Protein AF-A0A1A8L4Q4-F1 (afdb_monomer_lite)

pLDDT: mean 77.55, std 20.01, range [37.31, 98.25]

Radius of gyration: 28.7 Å; chains: 1; bounding box: 61×26×80 Å

Organism: NCBI:txid704102

Foldseek 3Di:
DVVVVVVVVVVVVVVVVVVVVVVVVVVVVVVVVVVVVVVVVVVVCVVCVPPDDDPDQDADPPPVVVVPDDDPDPDDGPPSSVVSVVVVCVVCVVVVHDDDDDPDDPDPDD

Structure (mmCIF, N/CA/C/O backbone):
data_AF-A0A1A8L4Q4-F1
#
_entry.id   AF-A0A1A8L4Q4-F1
#
loop_
_atom_site.group_PDB
_atom_site.id
_atom_site.type_symbol
_atom_site.label_atom_id
_atom_site.label_alt_id
_atom_site.label_comp_id
_atom_site.label_asym_id
_atom_site.label_entity_id
_atom_site.label_seq_id
_atom_site.pdbx_PDB_ins_code
_atom_site.Cartn_x
_atom_site.Cartn_y
_atom_site.Cartn_z
_atom_site.occupancy
_atom_site.B_iso_or_equiv
_atom_site.auth_seq_id
_atom_site.auth_comp_id
_atom_site.auth_asym_id
_atom_site.auth_atom_id
_atom_site.pdbx_PDB_model_num
ATOM 1 N N . GLU A 1 1 ? -26.313 2.225 48.747 1.00 64.75 1 GLU A N 1
ATOM 2 C CA . GLU A 1 1 ? -25.744 0.981 48.185 1.00 64.75 1 GLU A CA 1
ATOM 3 C C . GLU A 1 1 ? -26.455 0.497 46.920 1.00 64.75 1 GLU A C 1
ATOM 5 O O . GLU A 1 1 ? -25.887 0.695 45.854 1.00 64.75 1 GLU A O 1
ATOM 10 N N . LEU A 1 2 ? -27.691 -0.030 46.966 1.00 77.94 2 LEU A N 1
ATOM 11 C CA . LEU A 1 2 ? -28.346 -0.617 45.774 1.00 77.94 2 LEU A CA 1
ATOM 12 C C . LEU A 1 2 ? -28.464 0.332 44.561 1.00 77.94 2 LEU A C 1
ATOM 14 O O . LEU A 1 2 ? -28.191 -0.085 43.444 1.00 77.94 2 LEU A O 1
ATOM 18 N N . SER A 1 3 ? -28.810 1.609 44.769 1.00 82.06 3 SER A N 1
ATOM 19 C CA . SER A 1 3 ? -28.970 2.572 43.662 1.00 82.06 3 SER A CA 1
ATOM 20 C C . SER A 1 3 ? -27.656 2.962 42.977 1.00 82.06 3 SER A C 1
ATOM 22 O O . SER A 1 3 ? -27.649 3.316 41.803 1.00 82.06 3 SER A O 1
ATOM 24 N N . LYS A 1 4 ? -26.523 2.902 43.691 1.00 85.75 4 LYS A N 1
ATOM 25 C CA . LYS A 1 4 ? -25.203 3.117 43.081 1.00 85.75 4 LYS A CA 1
ATOM 26 C C . LYS A 1 4 ? -24.808 1.919 42.225 1.00 85.75 4 LYS A C 1
ATOM 28 O O . LYS A 1 4 ? -24.262 2.111 41.144 1.00 85.75 4 LYS A O 1
ATOM 33 N N . LEU A 1 5 ? -25.127 0.711 42.690 1.00 88.06 5 LEU A N 1
ATOM 34 C CA . LEU A 1 5 ? -24.863 -0.522 41.956 1.00 88.06 5 LEU A CA 1
ATOM 35 C C . LEU A 1 5 ? -25.661 -0.581 40.645 1.00 88.06 5 LEU A C 1
ATOM 37 O O . LEU A 1 5 ? -25.097 -0.928 39.614 1.00 88.06 5 LEU A O 1
ATOM 41 N N . THR A 1 6 ? -26.935 -0.172 40.654 1.00 88.94 6 THR A N 1
ATOM 42 C CA . THR A 1 6 ? -27.755 -0.119 39.430 1.00 88.94 6 THR A CA 1
ATOM 43 C C . THR A 1 6 ? -27.217 0.896 38.423 1.00 88.94 6 THR A C 1
ATOM 45 O O . THR A 1 6 ? -27.087 0.574 37.250 1.00 88.94 6 THR A O 1
ATOM 48 N N . VAL A 1 7 ? -26.795 2.083 38.875 1.00 91.81 7 VAL A N 1
ATOM 49 C CA . VAL A 1 7 ? -26.187 3.096 37.990 1.00 91.81 7 VAL A CA 1
ATOM 50 C C . VAL A 1 7 ? -24.885 2.589 37.363 1.00 91.81 7 VAL A C 1
ATOM 52 O O . VAL A 1 7 ? -24.650 2.797 36.175 1.00 91.81 7 VAL A O 1
ATOM 55 N N . GLN A 1 8 ? -24.041 1.900 38.136 1.00 92.69 8 GLN A N 1
ATOM 56 C CA . GLN A 1 8 ? -22.819 1.286 37.607 1.00 92.69 8 GLN A CA 1
ATOM 57 C C . GLN A 1 8 ? -23.126 0.179 36.592 1.00 92.69 8 GLN A C 1
ATOM 59 O O . GLN A 1 8 ? -22.418 0.047 35.595 1.00 92.69 8 GLN A O 1
ATOM 64 N N . GLN A 1 9 ? -24.185 -0.596 36.823 1.00 93.56 9 GLN A N 1
ATOM 65 C CA . GLN A 1 9 ? -24.623 -1.644 35.908 1.00 93.56 9 GLN A CA 1
ATOM 66 C C . GLN A 1 9 ? -25.132 -1.067 34.579 1.00 93.56 9 GLN A C 1
ATOM 68 O O . GLN A 1 9 ? -24.743 -1.559 33.521 1.00 93.56 9 GLN A O 1
ATOM 73 N N . ASP A 1 10 ? -25.909 0.015 34.617 1.00 94.81 10 ASP A N 1
ATOM 74 C CA . ASP A 1 10 ? -26.392 0.702 33.413 1.00 94.81 10 ASP A CA 1
ATOM 75 C C . ASP A 1 10 ? -25.240 1.320 32.607 1.00 94.81 10 ASP A C 1
ATOM 77 O O . ASP A 1 10 ? -25.188 1.207 31.380 1.00 94.81 10 ASP A O 1
ATOM 81 N N . GLN A 1 11 ? -24.264 1.923 33.295 1.00 95.75 11 GLN A N 1
ATOM 82 C CA . GLN A 1 11 ? -23.050 2.447 32.664 1.00 95.75 11 GLN A CA 1
ATOM 83 C C . GLN A 1 11 ? -22.229 1.341 31.997 1.00 95.75 11 GLN A C 1
ATOM 85 O O . GLN A 1 11 ? -21.751 1.524 30.877 1.00 95.75 11 GLN A O 1
ATOM 90 N N . LEU A 1 12 ? -22.090 0.189 32.657 1.00 96.25 12 LEU A N 1
ATOM 91 C CA . LEU A 1 12 ? -21.373 -0.955 32.105 1.00 96.25 12 LEU A CA 1
ATOM 92 C C . LEU A 1 12 ? -22.061 -1.491 30.845 1.00 96.25 12 LEU A C 1
ATOM 94 O O . LEU A 1 12 ? -21.382 -1.768 29.859 1.00 96.25 12 LEU A O 1
ATOM 98 N N . LEU A 1 13 ? -23.392 -1.605 30.855 1.00 96.31 13 LEU A N 1
ATOM 99 C CA . LEU A 1 13 ? -24.167 -2.048 29.692 1.00 96.31 13 LEU A CA 1
ATOM 100 C C . LEU A 1 13 ? -24.025 -1.080 28.514 1.00 96.31 13 LEU A C 1
ATOM 102 O O . LEU A 1 13 ? -23.783 -1.524 27.392 1.00 96.31 13 LEU A O 1
ATOM 106 N N . SER A 1 14 ? -24.100 0.227 28.777 1.00 96.81 14 SER A N 1
ATOM 107 C CA . SER A 1 14 ? -23.895 1.264 27.760 1.00 96.81 14 SER A CA 1
ATOM 108 C C . SER A 1 14 ? -22.502 1.172 27.130 1.00 96.81 14 SER A C 1
ATOM 110 O O . SER A 1 14 ? -22.364 1.097 25.908 1.00 96.81 14 SER A O 1
ATOM 112 N N . LEU A 1 15 ? -21.460 1.071 27.963 1.00 97.00 15 LEU A N 1
ATOM 113 C CA . LEU A 1 15 ? -20.081 0.950 27.490 1.00 97.00 15 LEU A CA 1
ATOM 114 C C . LEU A 1 15 ? -19.869 -0.337 26.681 1.00 97.00 15 LEU A C 1
ATOM 116 O O . LEU A 1 15 ? -19.151 -0.349 25.683 1.00 97.00 15 LEU A O 1
ATOM 120 N N . MET A 1 16 ? -20.507 -1.432 27.089 1.00 97.06 16 MET A N 1
ATOM 121 C CA . MET A 1 16 ? -20.411 -2.714 26.399 1.00 97.06 16 MET A CA 1
ATOM 122 C C . MET A 1 16 ? -21.046 -2.659 25.000 1.00 97.06 16 MET A C 1
ATOM 124 O O . MET A 1 16 ? -20.501 -3.243 24.056 1.00 97.06 16 MET A O 1
ATOM 128 N N . ASP A 1 17 ? -22.143 -1.918 24.842 1.00 97.38 17 ASP A N 1
ATOM 129 C CA . ASP A 1 17 ? -22.798 -1.712 23.548 1.00 97.38 17 ASP A CA 1
ATOM 130 C C . ASP A 1 17 ? -22.001 -0.758 22.638 1.00 97.38 17 ASP A C 1
ATOM 132 O O . ASP A 1 17 ? -21.844 -1.001 21.435 1.00 97.38 17 ASP A O 1
ATOM 136 N N . GLU A 1 18 ? -21.378 0.270 23.220 1.00 97.62 18 GLU A N 1
ATOM 137 C CA . GLU A 1 18 ? -20.447 1.145 22.506 1.00 97.62 18 GLU A CA 1
ATOM 138 C C . GLU A 1 18 ? -19.230 0.363 21.991 1.00 97.62 18 GLU A C 1
ATOM 140 O O . GLU A 1 18 ? -18.896 0.445 20.807 1.00 97.62 18 GLU A O 1
ATOM 145 N N . VAL A 1 19 ? -18.615 -0.480 22.829 1.00 97.81 19 VAL A N 1
ATOM 146 C CA . VAL A 1 19 ? -17.498 -1.351 22.426 1.00 97.81 19 VAL A CA 1
ATOM 147 C C . VAL A 1 19 ? -17.909 -2.284 21.289 1.00 97.81 19 VAL A C 1
ATOM 149 O O . VAL A 1 19 ? -17.145 -2.484 20.342 1.00 97.81 19 VAL A O 1
ATOM 152 N N . LYS A 1 20 ? -19.118 -2.851 21.343 1.00 97.50 20 LYS A N 1
ATOM 153 C CA . LYS A 1 20 ? -19.638 -3.712 20.274 1.00 97.50 20 LYS A CA 1
ATOM 154 C C . LYS A 1 20 ? -19.792 -2.941 18.962 1.00 97.50 20 LYS A C 1
ATOM 156 O O . LYS A 1 20 ? -19.357 -3.417 17.912 1.00 97.50 20 LYS A O 1
ATOM 161 N N . THR A 1 21 ? -20.336 -1.731 19.031 1.00 97.81 21 THR A N 1
ATOM 162 C CA . THR A 1 21 ? -20.494 -0.837 17.878 1.00 97.81 21 THR A CA 1
ATOM 163 C C . THR A 1 21 ? -19.145 -0.419 17.293 1.00 97.81 21 THR A C 1
ATOM 165 O O . THR A 1 21 ? -18.964 -0.417 16.074 1.00 97.81 21 THR A O 1
ATOM 168 N N . LEU A 1 22 ? -18.169 -0.100 18.146 1.00 98.00 22 LEU A N 1
ATOM 169 C CA . LEU A 1 22 ? -16.815 0.257 17.727 1.00 98.00 22 LEU A CA 1
ATOM 170 C C . LEU A 1 22 ? -16.116 -0.909 17.026 1.00 98.00 22 LEU A C 1
ATOM 172 O O . LEU A 1 22 ? -15.520 -0.698 15.973 1.00 98.00 22 LEU A O 1
ATOM 176 N N . LYS A 1 23 ? -16.247 -2.137 17.541 1.00 97.88 23 LYS A N 1
ATOM 177 C CA . LYS A 1 23 ? -15.703 -3.341 16.890 1.00 97.88 23 LYS A CA 1
ATOM 178 C C . LYS A 1 23 ? -16.277 -3.554 15.492 1.00 97.88 23 LYS A C 1
ATOM 180 O O . LYS A 1 23 ? -15.527 -3.864 14.572 1.00 97.88 23 LYS A O 1
ATOM 185 N N . PHE A 1 24 ? -17.582 -3.345 15.315 1.00 97.75 24 PHE A N 1
ATOM 186 C CA . PHE A 1 24 ? -18.210 -3.440 13.996 1.00 97.75 24 PHE A CA 1
ATOM 187 C C . PHE A 1 24 ? -17.659 -2.383 13.028 1.00 97.75 24 PHE A C 1
ATOM 189 O O . PHE A 1 24 ? -17.199 -2.712 11.937 1.00 97.75 24 PHE A O 1
ATOM 196 N N . LYS A 1 25 ? -17.611 -1.117 13.465 1.00 97.75 25 LYS A N 1
ATOM 197 C CA . LYS A 1 25 ? -17.059 -0.010 12.668 1.00 97.75 25 LYS A CA 1
ATOM 198 C C . LYS A 1 25 ? -15.579 -0.193 12.334 1.00 97.75 25 LYS A C 1
ATOM 200 O O . LYS A 1 25 ? -15.135 0.332 11.315 1.00 97.75 25 LYS A O 1
ATOM 205 N N . LEU A 1 26 ? -14.813 -0.849 13.205 1.00 98.06 26 LEU A N 1
ATOM 206 C CA . LEU A 1 26 ? -13.408 -1.169 12.966 1.00 98.06 26 LEU A CA 1
ATOM 207 C C . LEU A 1 26 ? -13.290 -2.192 11.834 1.00 98.06 26 LEU A C 1
ATOM 209 O O . LEU A 1 26 ? -12.642 -1.901 10.838 1.00 98.06 26 LEU A O 1
ATOM 213 N N . ALA A 1 27 ? -14.030 -3.301 11.916 1.00 97.88 27 ALA A N 1
ATOM 214 C CA . ALA A 1 27 ? -14.028 -4.332 10.878 1.00 97.88 27 ALA A CA 1
ATOM 215 C C . ALA A 1 27 ? -14.449 -3.794 9.494 1.00 97.88 27 ALA A C 1
ATOM 217 O O . ALA A 1 27 ? -13.865 -4.158 8.473 1.00 97.88 27 ALA A O 1
ATOM 218 N N . GLU A 1 28 ? -15.438 -2.895 9.439 1.00 98.00 28 GLU A N 1
ATOM 219 C CA . GLU A 1 28 ? -15.820 -2.234 8.183 1.00 98.00 28 GLU A CA 1
ATOM 220 C C . GLU A 1 28 ? -14.706 -1.341 7.622 1.00 98.00 28 GLU A C 1
ATOM 222 O O . GLU A 1 28 ? -14.488 -1.314 6.407 1.00 98.00 28 GLU A O 1
ATOM 227 N N . LYS A 1 29 ? -13.995 -0.609 8.491 1.00 98.12 29 LYS A N 1
ATOM 228 C CA . LYS A 1 29 ? -12.864 0.225 8.072 1.00 98.12 29 LYS A CA 1
ATOM 229 C C . LYS A 1 29 ? -11.693 -0.619 7.596 1.00 98.12 29 LYS A C 1
ATOM 231 O O . LYS A 1 29 ? -11.164 -0.303 6.537 1.00 98.12 29 LYS A O 1
ATOM 236 N N . ASP A 1 30 ? -11.354 -1.695 8.296 1.00 98.25 30 ASP A N 1
ATOM 237 C CA . ASP A 1 30 ? -10.271 -2.602 7.903 1.00 98.25 30 ASP A CA 1
ATOM 238 C C . ASP A 1 30 ? -10.541 -3.205 6.522 1.00 98.25 30 ASP A C 1
ATOM 240 O O . ASP A 1 30 ? -9.679 -3.191 5.644 1.00 98.25 30 ASP A O 1
ATOM 244 N N . LYS A 1 31 ? -11.787 -3.624 6.263 1.00 97.94 31 LYS A N 1
ATOM 245 C CA . LYS A 1 31 ? -12.195 -4.093 4.933 1.00 97.94 31 LYS A CA 1
ATOM 246 C C . LYS A 1 31 ? -12.024 -3.012 3.864 1.00 97.94 31 LYS A C 1
ATOM 248 O O . LYS A 1 31 ? -11.595 -3.309 2.751 1.00 97.94 31 LYS A O 1
ATOM 253 N N . LYS A 1 32 ? -12.381 -1.764 4.175 1.00 98.06 32 LYS A N 1
ATOM 254 C CA . LYS A 1 32 ? -12.225 -0.642 3.242 1.00 98.06 32 LYS A CA 1
ATOM 255 C C . LYS A 1 32 ? -10.753 -0.321 2.980 1.00 98.06 32 LYS A C 1
ATOM 257 O O . LYS A 1 32 ? -10.417 -0.037 1.836 1.00 98.06 32 LYS A O 1
ATOM 262 N N . ILE A 1 33 ? -9.909 -0.372 4.008 1.00 98.25 33 ILE A N 1
ATOM 263 C CA . ILE A 1 33 ? -8.461 -0.16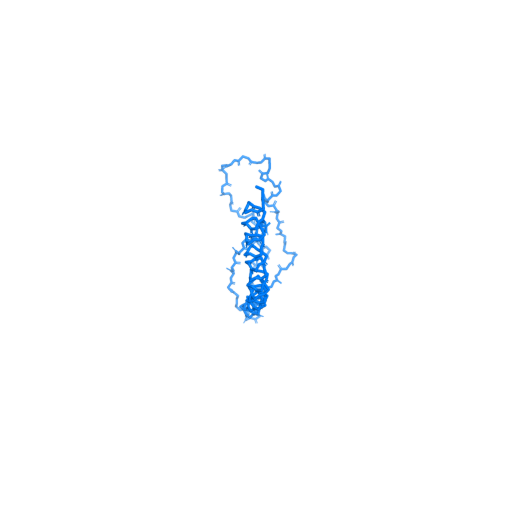9 3.894 1.00 98.25 33 ILE A CA 1
ATOM 264 C C . ILE A 1 33 ? -7.871 -1.229 2.968 1.00 98.25 33 ILE A C 1
ATOM 266 O O . ILE A 1 33 ? -7.290 -0.860 1.958 1.00 98.25 33 ILE A O 1
ATOM 270 N N . MET A 1 34 ? -8.154 -2.509 3.211 1.00 98.00 34 MET A N 1
ATOM 271 C CA . MET A 1 34 ? -7.654 -3.614 2.385 1.00 98.00 34 MET A CA 1
ATOM 272 C C . MET A 1 34 ? -8.011 -3.454 0.896 1.00 98.00 34 MET A C 1
ATOM 274 O O . MET A 1 34 ? -7.175 -3.651 0.020 1.00 98.00 34 MET A O 1
ATOM 278 N N . VAL A 1 35 ? -9.252 -3.057 0.589 1.00 98.06 35 VAL A N 1
ATOM 279 C CA . VAL A 1 35 ? -9.681 -2.811 -0.801 1.00 98.06 35 VAL A CA 1
ATOM 280 C C . VAL A 1 35 ? -8.944 -1.621 -1.421 1.00 98.06 35 VAL A C 1
ATOM 282 O O . VAL A 1 35 ? -8.634 -1.633 -2.612 1.00 98.06 35 VAL A O 1
ATOM 285 N N . LEU A 1 36 ? -8.693 -0.570 -0.640 1.00 97.94 36 LEU A N 1
ATOM 286 C CA . LEU A 1 36 ? -7.970 0.604 -1.120 1.00 97.94 36 LEU A CA 1
ATOM 287 C C . LEU A 1 36 ? -6.488 0.306 -1.340 1.00 97.94 36 LEU A C 1
ATOM 289 O O . LEU A 1 36 ? -5.958 0.746 -2.353 1.00 97.94 36 LEU A O 1
ATOM 293 N N . GLU A 1 37 ? -5.852 -0.453 -0.450 1.00 97.25 37 GLU A N 1
ATOM 294 C CA . GLU A 1 37 ? -4.464 -0.904 -0.594 1.00 97.25 37 GLU A CA 1
ATOM 295 C C . GLU A 1 37 ? -4.289 -1.716 -1.876 1.00 97.25 37 GLU A C 1
ATOM 297 O O . GLU A 1 37 ? -3.470 -1.352 -2.714 1.00 97.25 37 GLU A O 1
ATOM 302 N N . GLN A 1 38 ? -5.152 -2.710 -2.109 1.00 97.44 38 GLN A N 1
ATOM 303 C CA . GLN A 1 38 ? -5.130 -3.479 -3.354 1.00 97.44 38 GLN A CA 1
ATOM 304 C C . GLN A 1 38 ? -5.259 -2.573 -4.587 1.00 97.44 38 GLN A C 1
ATOM 306 O O . GLN A 1 38 ? -4.551 -2.742 -5.576 1.00 97.44 38 GLN A O 1
ATOM 311 N N . ARG A 1 39 ? -6.160 -1.589 -4.542 1.00 97.44 39 ARG A N 1
ATOM 312 C CA . ARG A 1 39 ? -6.354 -0.671 -5.667 1.00 97.44 39 ARG A CA 1
ATOM 313 C C . ARG A 1 39 ? -5.146 0.243 -5.887 1.00 97.44 39 ARG A C 1
ATOM 315 O O . ARG A 1 39 ? -4.868 0.596 -7.030 1.00 97.44 39 ARG A O 1
ATOM 322 N N . VAL A 1 40 ? -4.456 0.653 -4.824 1.00 96.69 40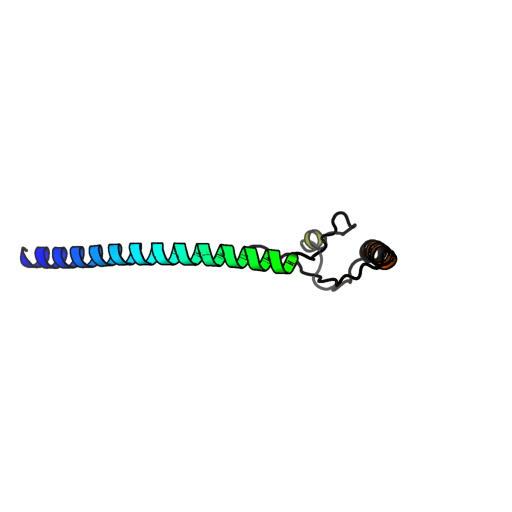 VAL A N 1
ATOM 323 C CA . VAL A 1 40 ? -3.198 1.405 -4.931 1.00 96.69 40 VAL A CA 1
ATOM 324 C C . VAL A 1 40 ? -2.135 0.532 -5.586 1.00 96.69 40 VAL A C 1
ATOM 326 O O . VAL A 1 40 ? -1.535 0.977 -6.559 1.00 96.69 40 VAL A O 1
ATOM 329 N N . ASP A 1 41 ? -1.986 -0.719 -5.151 1.00 93.94 41 ASP A N 1
ATOM 330 C CA . ASP A 1 41 ? -1.034 -1.661 -5.747 1.00 93.94 41 ASP A CA 1
ATOM 331 C C . ASP A 1 41 ? -1.310 -1.878 -7.244 1.00 93.94 41 ASP A C 1
ATOM 333 O O . ASP A 1 41 ? -0.393 -1.842 -8.065 1.00 93.94 41 ASP A O 1
ATOM 337 N N . GLU A 1 42 ? -2.577 -2.050 -7.629 1.00 95.00 42 GLU A N 1
ATOM 338 C CA . GLU A 1 42 ? -2.985 -2.184 -9.033 1.00 95.00 42 GLU A CA 1
ATOM 339 C C . GLU A 1 42 ? -2.656 -0.929 -9.855 1.00 95.00 42 GLU A C 1
ATOM 341 O O . GLU A 1 42 ? -2.179 -1.034 -10.987 1.00 95.00 42 GLU A O 1
ATOM 346 N N . LEU A 1 43 ? -2.883 0.265 -9.299 1.00 93.94 43 LEU A N 1
ATOM 347 C CA . LEU A 1 43 ? -2.568 1.531 -9.965 1.00 93.94 43 LEU A CA 1
ATOM 348 C C . LEU A 1 43 ? -1.060 1.760 -10.089 1.00 93.94 43 LEU A C 1
ATOM 350 O O . LEU A 1 43 ? -0.606 2.248 -11.126 1.00 93.94 43 LEU A O 1
ATOM 354 N N . GLU A 1 44 ? -0.280 1.396 -9.072 1.00 90.56 44 GLU A N 1
ATOM 355 C CA . GLU A 1 44 ? 1.179 1.451 -9.131 1.00 90.56 44 GLU A CA 1
ATOM 356 C C . GLU A 1 44 ? 1.713 0.490 -10.189 1.00 90.56 44 GLU A C 1
ATOM 358 O O . GLU A 1 44 ? 2.508 0.897 -11.034 1.00 90.56 44 GLU A O 1
ATOM 363 N N . GLN A 1 45 ? 1.228 -0.753 -10.215 1.00 89.00 45 GLN A N 1
ATOM 364 C CA . GLN A 1 45 ? 1.604 -1.726 -11.242 1.00 89.00 45 GLN A CA 1
ATOM 365 C C . GLN A 1 45 ? 1.207 -1.264 -12.643 1.00 89.00 45 GLN A C 1
ATOM 367 O O . GLN A 1 45 ? 1.986 -1.415 -13.580 1.00 89.00 45 GLN A O 1
ATOM 372 N N . TYR A 1 46 ? 0.014 -0.685 -12.798 1.00 90.12 46 TYR A N 1
ATOM 373 C CA . TYR A 1 46 ? -0.438 -0.154 -14.080 1.00 90.12 46 TYR A CA 1
ATOM 374 C C . TYR A 1 46 ? 0.442 1.006 -14.552 1.00 90.12 46 TYR A C 1
ATOM 376 O O . TYR A 1 46 ? 0.843 1.036 -15.711 1.00 90.12 46 TYR A O 1
ATOM 384 N N . THR A 1 47 ? 0.777 1.935 -13.653 1.00 87.00 47 THR A N 1
ATOM 385 C CA . THR A 1 47 ? 1.625 3.095 -13.973 1.00 87.00 47 THR A CA 1
ATOM 386 C C . THR A 1 47 ? 3.043 2.667 -14.338 1.00 87.00 47 THR A C 1
ATOM 388 O O . THR A 1 47 ? 3.621 3.217 -15.267 1.00 87.00 47 THR A O 1
ATOM 391 N N . ARG A 1 48 ? 3.582 1.659 -13.645 1.00 86.31 48 ARG A N 1
ATOM 392 C CA . ARG A 1 48 ? 4.940 1.141 -13.860 1.00 86.31 48 ARG A CA 1
ATOM 393 C C . ARG A 1 48 ? 5.027 0.045 -14.922 1.00 86.31 48 ARG A C 1
ATOM 395 O O . ARG A 1 48 ? 6.084 -0.552 -15.096 1.00 86.31 48 ARG A O 1
ATOM 402 N N . ARG A 1 49 ? 3.929 -0.277 -15.611 1.00 87.00 49 ARG A N 1
ATOM 403 C CA . ARG A 1 49 ? 3.865 -1.411 -16.547 1.00 87.00 49 ARG A CA 1
ATOM 404 C C . ARG A 1 49 ? 4.890 -1.305 -17.677 1.00 87.00 49 ARG A C 1
ATOM 406 O O . ARG A 1 49 ? 5.401 -2.331 -18.121 1.00 87.00 49 ARG A O 1
ATOM 413 N N . ASP A 1 50 ? 5.168 -0.080 -18.105 1.00 85.69 50 ASP A N 1
ATOM 414 C CA . ASP A 1 50 ? 6.096 0.228 -19.192 1.00 85.69 50 ASP A CA 1
ATOM 415 C C . ASP A 1 50 ? 7.455 0.743 -18.675 1.00 85.69 50 ASP A C 1
ATOM 417 O O . ASP A 1 50 ? 8.307 1.152 -19.468 1.00 85.69 50 ASP A O 1
ATOM 421 N N . ASP A 1 51 ? 7.683 0.713 -17.355 1.00 84.56 51 ASP A N 1
ATOM 422 C CA . ASP A 1 51 ? 8.957 1.117 -16.765 1.00 84.56 51 ASP A CA 1
ATOM 423 C C . ASP A 1 51 ? 10.050 0.084 -17.073 1.00 84.56 51 ASP A C 1
ATOM 425 O O . ASP A 1 51 ? 9.864 -1.129 -16.941 1.00 84.56 51 ASP A O 1
ATOM 429 N N . LEU A 1 52 ? 11.243 0.574 -17.421 1.00 82.12 52 LEU A N 1
ATOM 430 C CA . LEU A 1 52 ? 12.435 -0.249 -17.607 1.00 82.12 52 LEU A CA 1
ATOM 431 C C . LEU A 1 52 ? 13.364 -0.114 -16.396 1.00 82.12 52 LEU A C 1
ATOM 433 O O . LEU A 1 52 ? 13.923 0.954 -16.149 1.00 82.12 52 LEU A O 1
ATOM 437 N N . VAL A 1 53 ? 13.584 -1.214 -15.672 1.00 81.38 53 VAL A N 1
ATOM 438 C CA . VAL A 1 53 ? 14.554 -1.270 -14.567 1.00 81.38 53 VAL A CA 1
ATOM 439 C C . VAL A 1 53 ? 15.881 -1.824 -15.078 1.00 81.38 53 VAL A C 1
ATOM 441 O O . VAL A 1 53 ? 15.951 -2.962 -15.539 1.00 81.38 53 VAL A O 1
ATOM 444 N N . ILE A 1 54 ? 16.943 -1.024 -14.971 1.00 77.81 54 ILE A N 1
ATOM 445 C CA . ILE A 1 54 ? 18.302 -1.399 -15.375 1.00 77.81 54 ILE A CA 1
ATOM 446 C C . ILE A 1 54 ? 19.152 -1.556 -14.115 1.00 77.81 54 ILE A C 1
ATOM 448 O O . ILE A 1 54 ? 19.335 -0.609 -13.354 1.00 77.81 54 ILE A O 1
ATOM 452 N N . THR A 1 55 ? 19.662 -2.763 -13.885 1.00 77.88 55 THR A N 1
ATOM 453 C CA . THR A 1 55 ? 20.489 -3.105 -12.718 1.00 77.88 55 THR A CA 1
ATOM 454 C C . THR A 1 55 ? 21.924 -3.407 -13.129 1.00 77.88 55 THR A C 1
ATOM 456 O O . THR A 1 55 ? 22.161 -3.834 -14.256 1.00 77.88 55 THR A O 1
ATOM 459 N N . GLY A 1 56 ? 22.876 -3.269 -12.203 1.00 75.00 56 GLY A N 1
ATOM 460 C CA . GLY A 1 56 ? 24.286 -3.588 -12.462 1.00 75.00 56 GLY A CA 1
ATOM 461 C C . GLY A 1 56 ? 25.055 -2.484 -13.190 1.00 75.00 56 GLY A C 1
ATOM 462 O O . GLY A 1 56 ? 26.164 -2.730 -13.653 1.00 75.00 56 GLY A O 1
ATOM 463 N N . LEU A 1 57 ? 24.480 -1.281 -13.278 1.00 77.31 57 LEU A N 1
ATOM 464 C CA . LEU A 1 57 ? 25.238 -0.082 -13.621 1.00 77.31 57 LEU A CA 1
ATOM 465 C C . LEU A 1 57 ? 26.231 0.216 -12.500 1.00 77.31 57 LEU A C 1
ATOM 467 O O . LEU A 1 57 ? 25.918 0.043 -11.319 1.00 77.31 57 LEU A O 1
ATOM 471 N N . GLU A 1 58 ? 27.427 0.651 -12.876 1.00 70.88 58 GLU A N 1
ATOM 472 C CA . GLU A 1 58 ? 28.427 1.066 -11.908 1.00 70.88 58 GLU A CA 1
ATOM 473 C C . GLU A 1 58 ? 27.934 2.347 -11.234 1.00 70.88 58 GLU A C 1
ATOM 475 O O . GLU A 1 58 ? 27.777 3.382 -11.873 1.00 70.88 58 GLU A O 1
ATOM 480 N N . THR A 1 59 ? 27.625 2.247 -9.942 1.00 65.56 59 THR A N 1
ATOM 481 C CA . THR A 1 59 ? 27.225 3.379 -9.106 1.00 65.56 59 THR A CA 1
ATOM 482 C C . THR A 1 59 ? 28.127 3.405 -7.882 1.00 65.56 59 THR A C 1
ATOM 484 O O . THR A 1 59 ? 28.119 2.463 -7.083 1.00 65.56 59 THR A O 1
ATOM 487 N N . ARG A 1 60 ? 28.891 4.475 -7.671 1.00 60.53 60 ARG A N 1
ATOM 488 C CA . ARG A 1 60 ? 29.546 4.724 -6.389 1.00 60.53 60 ARG A CA 1
ATOM 489 C C . ARG A 1 60 ? 28.469 5.226 -5.433 1.00 60.53 60 ARG A C 1
ATOM 491 O O . ARG A 1 60 ? 28.010 6.363 -5.499 1.00 60.53 60 ARG A O 1
ATOM 498 N N . HIS A 1 61 ? 28.037 4.357 -4.521 1.00 53.22 61 HIS A N 1
ATOM 499 C CA . HIS A 1 61 ? 27.038 4.692 -3.505 1.00 53.22 61 HIS A CA 1
ATOM 500 C C . HIS A 1 61 ? 27.462 5.917 -2.671 1.00 53.22 61 HIS A C 1
ATOM 502 O O . HIS A 1 61 ? 28.187 5.804 -1.681 1.00 53.22 61 HIS A O 1
ATOM 508 N N . ARG A 1 62 ? 26.935 7.098 -3.008 1.00 52.00 62 ARG A N 1
ATOM 509 C CA . ARG A 1 62 ? 27.113 8.334 -2.224 1.00 52.00 62 ARG A CA 1
ATOM 510 C C . ARG A 1 62 ? 26.557 8.243 -0.807 1.00 52.00 62 ARG A C 1
ATOM 512 O O . ARG A 1 62 ? 27.023 8.945 0.088 1.00 52.00 62 ARG A O 1
ATOM 519 N N . THR A 1 63 ? 25.579 7.370 -0.586 1.00 49.31 63 THR A N 1
ATOM 520 C CA . THR A 1 63 ? 24.884 7.250 0.699 1.00 49.31 63 THR A CA 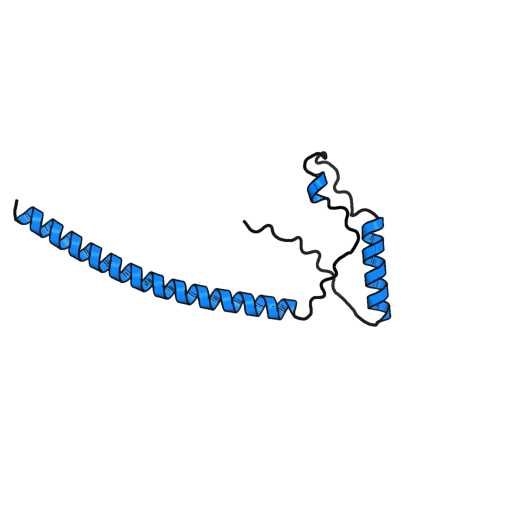1
ATOM 521 C C . THR A 1 63 ? 25.767 6.649 1.796 1.00 49.31 63 THR A C 1
ATOM 523 O O . THR A 1 63 ? 25.632 7.046 2.948 1.00 49.31 63 THR A O 1
ATOM 526 N N . TYR A 1 64 ? 26.741 5.791 1.464 1.00 46.09 64 TYR A N 1
ATOM 527 C CA . TYR A 1 64 ? 27.690 5.276 2.464 1.00 46.09 64 TYR A CA 1
ATOM 528 C C . TYR A 1 64 ? 28.842 6.252 2.766 1.00 46.09 64 TYR A C 1
ATOM 530 O O . TYR A 1 64 ? 29.445 6.166 3.832 1.00 46.09 64 TYR A O 1
ATOM 538 N N . ALA A 1 65 ? 29.119 7.217 1.881 1.00 42.66 65 ALA A N 1
ATOM 539 C CA . ALA A 1 65 ? 30.198 8.196 2.054 1.00 42.66 65 ALA A CA 1
ATOM 540 C C . ALA A 1 65 ? 29.789 9.446 2.863 1.00 42.66 65 ALA A C 1
ATOM 542 O O . ALA A 1 65 ? 30.641 10.137 3.416 1.00 42.66 65 ALA A O 1
ATOM 543 N N . ARG A 1 66 ? 28.486 9.742 2.987 1.00 43.38 66 ARG A N 1
ATOM 544 C CA . ARG A 1 66 ? 27.995 10.928 3.719 1.00 43.38 66 ARG A CA 1
ATOM 545 C C . ARG A 1 66 ? 28.119 10.852 5.242 1.00 43.38 66 ARG A C 1
ATOM 547 O O . ARG A 1 66 ? 27.998 11.883 5.895 1.00 43.38 66 ARG A O 1
ATOM 554 N N . VAL A 1 67 ? 28.370 9.677 5.820 1.00 45.97 67 VAL A N 1
ATOM 555 C CA . VAL A 1 67 ? 28.577 9.551 7.277 1.00 45.97 67 VAL A CA 1
ATOM 556 C C . VAL A 1 67 ? 29.937 10.125 7.704 1.00 45.97 67 VAL A C 1
ATOM 558 O O . VAL A 1 67 ? 30.108 10.485 8.866 1.00 45.97 67 VAL A O 1
ATOM 561 N N . THR A 1 68 ? 30.885 10.291 6.775 1.00 46.44 68 THR A N 1
ATOM 562 C CA . THR A 1 68 ? 32.231 10.817 7.064 1.00 46.44 68 THR A CA 1
ATOM 563 C C . THR A 1 68 ? 32.627 12.049 6.238 1.00 46.44 68 THR A C 1
ATOM 565 O O . THR A 1 68 ? 33.716 12.578 6.451 1.00 46.44 68 THR A O 1
ATOM 568 N N . GLY A 1 69 ? 31.774 12.532 5.324 1.00 41.28 69 GLY A N 1
ATOM 569 C CA . GLY A 1 69 ? 32.093 13.611 4.379 1.00 41.28 69 GLY A CA 1
ATOM 570 C C . GLY A 1 69 ? 31.345 14.922 4.637 1.00 41.28 69 GLY A C 1
ATOM 571 O O . GLY A 1 69 ? 30.119 14.944 4.729 1.00 41.28 69 GLY A O 1
ATOM 572 N N . ASP A 1 70 ? 32.116 16.003 4.733 1.00 39.84 70 ASP A N 1
ATOM 573 C CA . ASP A 1 70 ? 31.722 17.392 4.980 1.00 39.84 70 ASP A CA 1
ATOM 574 C C . ASP A 1 70 ? 30.594 17.906 4.051 1.00 39.84 70 ASP A C 1
ATOM 576 O O . ASP A 1 70 ? 30.493 17.545 2.879 1.00 39.84 70 ASP A O 1
ATOM 580 N N . ARG A 1 71 ? 29.720 18.768 4.581 1.00 43.53 71 ARG A N 1
ATOM 581 C CA . ARG A 1 71 ? 28.400 19.140 4.022 1.00 43.53 71 ARG A CA 1
ATOM 582 C C . ARG A 1 71 ? 28.426 20.123 2.841 1.00 43.53 71 ARG A C 1
ATOM 584 O O . ARG A 1 71 ? 27.375 20.655 2.490 1.00 43.53 71 ARG A O 1
ATOM 591 N N . ASN A 1 72 ? 29.575 20.363 2.214 1.00 43.16 72 ASN A N 1
ATOM 592 C CA . ASN A 1 72 ? 29.755 21.514 1.320 1.00 43.16 72 ASN A CA 1
ATOM 593 C C . ASN A 1 72 ? 29.974 21.210 -0.168 1.00 43.16 72 ASN A C 1
ATOM 595 O O . ASN A 1 72 ? 30.267 22.136 -0.921 1.00 43.16 72 ASN A O 1
ATOM 599 N N . THR A 1 73 ? 29.767 19.979 -0.639 1.00 43.31 73 THR A N 1
ATOM 600 C CA . THR A 1 73 ? 29.821 19.691 -2.079 1.00 43.31 73 THR A CA 1
ATOM 601 C C . THR A 1 73 ? 28.537 19.024 -2.575 1.00 43.31 73 THR A C 1
ATOM 603 O O . THR A 1 73 ? 28.290 17.829 -2.414 1.00 43.31 73 THR A O 1
ATOM 606 N N . THR A 1 74 ? 27.686 19.810 -3.236 1.00 51.03 74 THR A N 1
ATOM 607 C CA . THR A 1 74 ? 26.831 19.306 -4.319 1.00 51.03 74 THR A CA 1
ATOM 608 C C . THR A 1 74 ? 27.741 18.961 -5.491 1.00 51.03 74 THR A C 1
ATOM 610 O O . THR A 1 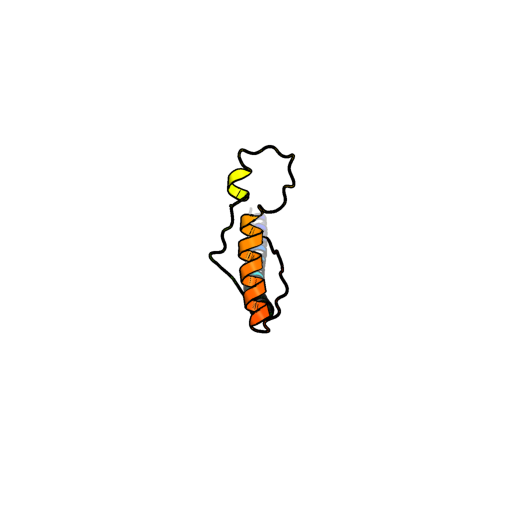74 ? 27.837 19.709 -6.456 1.00 51.03 74 THR A O 1
ATOM 613 N N . GLU A 1 75 ? 28.501 17.880 -5.365 1.00 51.56 75 GLU A N 1
ATOM 614 C CA . GLU A 1 75 ? 29.225 17.326 -6.503 1.00 51.56 75 GLU A CA 1
ATOM 615 C C . GLU A 1 75 ? 28.204 16.652 -7.426 1.00 51.56 75 GLU A C 1
ATOM 617 O O . GLU A 1 75 ? 27.287 15.978 -6.956 1.00 51.56 75 GLU A O 1
ATOM 622 N N . ASP A 1 76 ? 28.341 16.800 -8.736 1.00 55.12 76 ASP A N 1
ATOM 623 C CA . ASP A 1 76 ? 27.609 15.999 -9.721 1.00 55.12 76 ASP A CA 1
ATOM 624 C C . ASP A 1 76 ? 28.022 14.522 -9.636 1.00 55.12 76 ASP A C 1
ATOM 626 O O . ASP A 1 76 ? 29.054 14.196 -9.044 1.00 55.12 76 ASP A O 1
ATOM 630 N N . ALA A 1 77 ? 27.199 13.608 -10.163 1.00 56.44 77 ALA A N 1
ATOM 631 C CA . ALA A 1 77 ? 27.560 12.190 -10.234 1.00 56.44 77 ALA A CA 1
ATOM 632 C C . ALA A 1 77 ? 28.938 12.029 -10.918 1.00 56.44 77 ALA A C 1
ATOM 634 O O . ALA A 1 77 ? 29.206 12.723 -11.902 1.00 56.44 77 ALA A O 1
ATOM 635 N N . PRO A 1 78 ? 29.838 11.171 -10.400 1.00 62.47 78 PRO A N 1
ATOM 636 C CA . PRO A 1 78 ? 31.166 11.017 -10.976 1.00 62.47 78 PRO A CA 1
ATOM 637 C C . PRO A 1 78 ? 31.075 10.564 -12.438 1.00 62.47 78 PRO A C 1
ATOM 639 O O . PRO A 1 78 ? 30.198 9.791 -12.820 1.00 62.47 78 PRO A O 1
ATOM 642 N N . GLN A 1 79 ? 32.001 11.060 -13.258 1.00 60.72 79 GLN A N 1
ATOM 643 C CA . GLN A 1 79 ? 31.975 10.933 -14.719 1.00 60.72 79 GLN A CA 1
ATOM 644 C C . GLN A 1 79 ? 31.872 9.477 -15.214 1.00 60.72 79 GLN A C 1
ATOM 646 O O . GLN A 1 79 ? 31.267 9.222 -16.247 1.00 60.72 79 GLN A O 1
ATOM 651 N N . GLU A 1 80 ? 32.418 8.523 -14.461 1.00 63.59 80 GLU A N 1
ATOM 652 C CA . GLU A 1 80 ? 32.357 7.081 -14.745 1.00 63.59 80 GLU A CA 1
ATOM 653 C C . GLU A 1 80 ? 30.919 6.522 -14.660 1.00 63.59 80 GLU A C 1
ATOM 655 O O . GLU A 1 80 ? 30.509 5.720 -15.500 1.00 63.59 80 GLU A O 1
ATOM 660 N N . GLU A 1 81 ? 30.110 6.997 -13.705 1.00 65.00 81 GLU A N 1
ATOM 661 C CA . GLU A 1 81 ? 28.700 6.596 -13.570 1.00 65.00 81 GLU A CA 1
ATOM 662 C C . GLU A 1 81 ? 27.867 7.142 -14.730 1.00 65.00 81 GLU A C 1
ATOM 664 O O . GLU A 1 81 ? 27.076 6.410 -15.331 1.00 65.00 81 GLU A O 1
ATOM 669 N N . LEU A 1 82 ? 28.100 8.414 -15.080 1.00 66.94 82 LEU A N 1
ATOM 670 C CA . LEU A 1 82 ? 27.465 9.071 -16.221 1.00 66.94 82 LEU A CA 1
ATOM 671 C C . LEU A 1 82 ? 27.798 8.339 -17.526 1.00 66.94 82 LEU A C 1
ATOM 673 O O . LEU A 1 82 ? 26.897 8.091 -18.319 1.00 66.94 82 LEU A O 1
ATOM 677 N N . GLN A 1 83 ? 29.044 7.890 -17.703 1.00 72.12 83 GLN A N 1
ATOM 678 C CA . GLN A 1 83 ? 29.459 7.111 -18.874 1.00 72.12 83 GLN A CA 1
ATOM 679 C C . GLN A 1 83 ? 28.739 5.762 -18.979 1.00 72.12 83 GLN A C 1
ATOM 681 O O . GLN A 1 83 ? 28.299 5.391 -20.068 1.00 72.12 83 GLN A O 1
ATOM 686 N N . SER A 1 84 ? 28.596 5.023 -17.874 1.00 77.44 84 SER A N 1
ATOM 687 C CA . SER A 1 84 ? 27.901 3.726 -17.891 1.00 77.44 84 SER A CA 1
ATOM 688 C C . SER A 1 84 ? 26.415 3.875 -18.252 1.00 77.44 84 SER A C 1
ATOM 690 O O . SER A 1 84 ? 25.880 3.105 -19.055 1.00 77.44 84 SER A O 1
ATOM 692 N N . LEU A 1 85 ? 25.762 4.921 -17.735 1.00 78.38 85 LEU A N 1
ATOM 693 C CA . LEU A 1 85 ? 24.382 5.266 -18.063 1.00 78.38 85 LEU A CA 1
ATOM 694 C C . LEU A 1 85 ? 24.250 5.727 -19.524 1.00 78.38 85 LEU A C 1
ATOM 696 O O . LEU A 1 85 ? 23.372 5.251 -20.243 1.00 78.38 85 LEU A O 1
ATOM 700 N N . GLU A 1 86 ? 25.138 6.609 -19.986 1.00 79.25 86 GLU A N 1
ATOM 701 C CA . GLU A 1 86 ? 25.178 7.110 -21.365 1.00 79.25 86 GLU A CA 1
ATOM 702 C C . GLU A 1 86 ? 25.364 5.983 -22.386 1.00 79.25 86 GLU A C 1
ATOM 704 O O . GLU A 1 86 ? 24.676 5.957 -23.409 1.00 79.25 86 GLU A O 1
ATOM 709 N N . GLN A 1 87 ? 26.236 5.010 -22.103 1.00 82.62 87 GLN A N 1
ATOM 710 C CA . GLN A 1 87 ? 26.425 3.836 -22.959 1.00 82.62 87 GLN A CA 1
ATOM 711 C C . GLN A 1 87 ? 25.121 3.052 -23.122 1.00 82.62 87 GLN A C 1
ATOM 713 O O . GLN A 1 87 ? 24.730 2.726 -24.247 1.00 82.62 87 GLN A O 1
ATOM 718 N N . VAL A 1 88 ? 24.403 2.806 -22.026 1.00 82.88 88 VAL A N 1
ATOM 719 C CA . VAL A 1 88 ? 23.132 2.077 -22.062 1.00 82.88 88 VAL A CA 1
ATOM 720 C C . VAL A 1 88 ? 22.045 2.863 -22.797 1.00 82.88 88 VAL A C 1
ATOM 722 O O . VAL A 1 88 ? 21.337 2.294 -23.630 1.00 82.88 88 VAL A O 1
ATOM 725 N N . LEU A 1 89 ? 21.957 4.175 -22.580 1.00 84.25 89 LEU A N 1
ATOM 726 C CA . LEU A 1 89 ? 21.026 5.038 -23.312 1.00 84.25 89 LEU A CA 1
ATOM 727 C C . LEU A 1 89 ? 21.325 5.057 -24.814 1.00 84.25 89 LEU A C 1
ATOM 729 O O . LEU A 1 89 ? 20.407 4.942 -25.626 1.00 84.25 89 LEU A O 1
ATOM 733 N N . SER A 1 90 ? 22.603 5.140 -25.193 1.00 85.06 90 SER A N 1
ATOM 734 C CA . SER A 1 90 ? 23.018 5.124 -26.599 1.00 85.06 90 SER A CA 1
ATOM 735 C C . SER A 1 90 ? 22.673 3.799 -27.287 1.00 85.06 90 SER A C 1
ATOM 737 O O . SER A 1 90 ? 22.190 3.793 -28.423 1.00 85.06 90 SER A O 1
ATOM 739 N N . PHE A 1 91 ? 22.828 2.671 -26.584 1.00 88.06 91 PHE A N 1
ATOM 740 C CA . PHE A 1 91 ? 22.429 1.358 -27.078 1.00 88.06 91 PHE A CA 1
ATOM 741 C C . PHE A 1 91 ? 20.914 1.275 -27.290 1.00 88.06 91 PHE A C 1
ATOM 743 O O . PHE A 1 91 ? 20.470 0.846 -28.356 1.00 88.06 91 PHE A O 1
ATOM 750 N N . LEU A 1 92 ? 20.116 1.726 -26.322 1.00 88.00 92 LEU A N 1
ATOM 751 C CA . LEU A 1 92 ? 18.652 1.705 -26.419 1.00 88.00 92 LEU A CA 1
ATOM 752 C C . LEU A 1 92 ? 18.161 2.607 -27.558 1.00 88.00 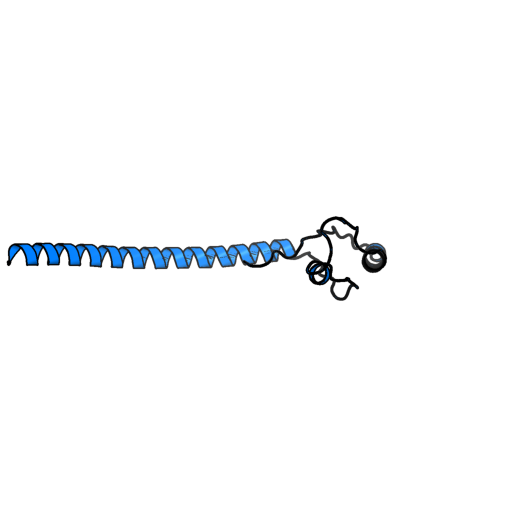92 LEU A C 1
ATOM 754 O O . LEU A 1 92 ? 17.346 2.178 -28.379 1.00 88.00 92 LEU A O 1
ATOM 758 N N . HIS A 1 93 ? 18.769 3.783 -27.716 1.00 88.75 93 HIS A N 1
ATOM 759 C CA . HIS A 1 93 ? 18.512 4.669 -28.846 1.00 88.75 93 HIS A CA 1
ATOM 760 C C . HIS A 1 93 ? 18.863 4.015 -30.195 1.00 88.75 93 HIS A C 1
ATOM 762 O O . HIS A 1 93 ? 18.089 4.106 -31.145 1.00 88.75 93 HIS A O 1
ATOM 768 N N . SER A 1 94 ? 19.976 3.272 -30.283 1.00 92.94 94 SER A N 1
ATOM 769 C CA . SER A 1 94 ? 20.351 2.524 -31.500 1.00 92.94 94 SER A CA 1
ATOM 770 C C . SER A 1 94 ? 19.340 1.436 -31.890 1.00 92.94 94 SER A C 1
ATOM 772 O O . SER A 1 94 ? 19.282 1.017 -33.046 1.00 92.94 94 SER A O 1
ATOM 774 N N . LYS A 1 95 ? 18.529 0.980 -30.928 1.00 90.69 95 LYS A N 1
ATOM 775 C CA . LYS A 1 95 ? 17.436 0.021 -31.120 1.00 90.69 95 LYS A CA 1
ATOM 776 C C . LYS A 1 95 ? 16.076 0.694 -31.313 1.00 90.69 95 LYS A C 1
ATOM 778 O O . LYS A 1 95 ? 15.072 -0.010 -31.360 1.00 90.69 95 LYS A O 1
ATOM 783 N N . ASN A 1 96 ? 16.047 2.021 -31.466 1.00 86.00 96 ASN A N 1
ATOM 784 C CA . ASN A 1 96 ? 14.833 2.829 -31.593 1.00 86.00 96 ASN A CA 1
ATOM 785 C C . ASN A 1 96 ? 13.916 2.740 -30.353 1.00 86.00 96 ASN A C 1
ATOM 787 O O . ASN A 1 96 ? 12.693 2.821 -30.463 1.00 86.00 96 ASN A O 1
ATOM 791 N N . ILE A 1 97 ? 14.515 2.536 -29.173 1.00 85.06 97 ILE A N 1
ATOM 792 C CA . ILE A 1 97 ? 13.834 2.510 -27.876 1.00 85.06 97 ILE A CA 1
ATOM 793 C C . ILE A 1 97 ? 14.077 3.864 -27.202 1.00 85.06 97 ILE A C 1
ATOM 795 O O . ILE A 1 97 ? 15.203 4.185 -26.820 1.00 85.06 97 ILE A O 1
ATOM 799 N N . HIS A 1 98 ? 13.019 4.661 -27.061 1.00 81.69 98 HIS A N 1
ATOM 800 C CA . HIS A 1 98 ? 13.064 5.969 -26.408 1.00 81.69 98 HIS A CA 1
ATOM 801 C C . HIS A 1 98 ? 12.544 5.862 -24.976 1.00 81.69 98 HIS A C 1
ATOM 803 O O . HIS A 1 98 ? 11.436 5.381 -24.756 1.00 81.69 98 HIS A O 1
ATOM 809 N N . ILE A 1 99 ? 13.341 6.319 -24.008 1.00 79.12 99 ILE A N 1
ATOM 810 C CA . ILE A 1 99 ? 13.041 6.198 -22.577 1.00 79.12 99 ILE A CA 1
ATOM 811 C C . ILE A 1 99 ? 13.107 7.582 -21.945 1.00 79.12 99 ILE A C 1
ATOM 813 O O . ILE A 1 99 ? 14.017 8.360 -22.231 1.00 79.12 99 ILE A O 1
ATOM 817 N N . GLN A 1 100 ? 12.147 7.880 -21.074 1.00 74.69 100 GLN A N 1
ATOM 818 C CA . GLN A 1 100 ? 12.197 9.047 -20.202 1.00 74.69 100 GLN A CA 1
ATOM 819 C C . GLN A 1 100 ? 12.860 8.643 -18.886 1.00 74.69 100 GLN A C 1
ATOM 821 O O . GLN A 1 100 ? 12.402 7.725 -18.209 1.00 74.69 100 GLN A O 1
ATOM 826 N N . ILE A 1 101 ? 13.963 9.301 -18.536 1.00 69.19 101 ILE A N 1
ATOM 827 C CA . ILE A 1 101 ? 14.695 9.000 -17.306 1.00 69.19 101 ILE A CA 1
ATOM 828 C C . ILE A 1 101 ? 14.042 9.7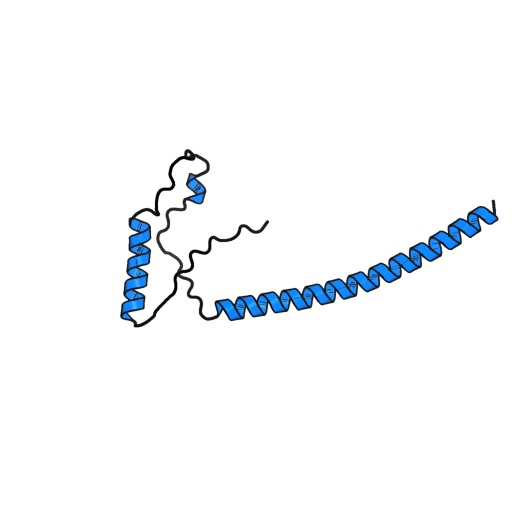63 -16.157 1.00 69.19 101 ILE A C 1
ATOM 830 O O . ILE A 1 101 ? 14.163 10.983 -16.072 1.00 69.19 101 ILE A O 1
ATOM 834 N N . ASN A 1 102 ? 13.400 9.033 -15.248 1.00 62.06 102 ASN A N 1
ATOM 835 C CA . ASN A 1 102 ? 12.950 9.567 -13.968 1.00 62.06 102 ASN A CA 1
ATOM 836 C C . ASN A 1 102 ? 13.953 9.160 -12.883 1.00 62.06 102 ASN A C 1
ATOM 838 O O . ASN A 1 102 ? 13.990 8.006 -12.460 1.00 62.06 102 ASN A O 1
ATOM 842 N N . LEU A 1 103 ? 14.772 10.106 -12.417 1.00 55.94 103 LEU A N 1
ATOM 843 C CA . LEU A 1 103 ? 15.652 9.915 -11.258 1.00 55.94 103 LEU A CA 1
ATOM 844 C C . LEU A 1 103 ? 14.815 9.959 -9.971 1.00 55.94 103 LEU A C 1
ATOM 846 O O . LEU A 1 103 ? 14.821 10.944 -9.237 1.00 55.94 103 LEU A O 1
ATOM 850 N N . SER A 1 104 ? 14.046 8.901 -9.716 1.00 46.59 104 SER A N 1
ATOM 851 C CA . SER A 1 104 ? 13.319 8.753 -8.458 1.00 46.59 104 SER A CA 1
ATOM 852 C C . SER A 1 104 ? 14.237 8.105 -7.430 1.00 46.59 104 SER A C 1
ATOM 854 O O . SER A 1 104 ? 14.584 6.929 -7.537 1.00 46.59 104 SER A O 1
ATOM 856 N N . TYR A 1 105 ? 14.644 8.880 -6.426 1.00 42.44 105 TYR A N 1
ATOM 857 C CA . TYR A 1 105 ? 15.333 8.338 -5.260 1.00 42.44 105 TYR A CA 1
ATOM 858 C C . TYR A 1 105 ? 14.403 7.351 -4.543 1.00 42.44 105 TYR A C 1
ATOM 860 O O . TYR A 1 105 ? 13.216 7.657 -4.389 1.00 42.44 105 TYR A O 1
ATOM 868 N N . PRO A 1 106 ? 14.899 6.185 -4.093 1.00 39.84 106 PRO A N 1
ATOM 869 C CA . PRO A 1 106 ? 14.092 5.289 -3.284 1.00 39.84 106 PRO A CA 1
ATOM 870 C C . PRO A 1 106 ? 13.679 6.038 -2.015 1.00 39.84 106 PRO A C 1
ATOM 872 O O . PRO A 1 106 ? 14.527 6.429 -1.215 1.00 39.84 106 PRO A O 1
ATOM 875 N N . SER A 1 107 ? 12.378 6.284 -1.852 1.00 41.06 107 SER A N 1
ATOM 876 C CA . SER A 1 107 ? 11.840 6.774 -0.588 1.00 41.06 107 SER A CA 1
ATOM 877 C C . SER A 1 107 ? 12.124 5.718 0.473 1.00 41.06 107 SER A C 1
ATOM 879 O O . SER A 1 107 ? 11.645 4.586 0.372 1.00 41.06 107 SER A O 1
ATOM 881 N N . GLU A 1 108 ? 12.944 6.083 1.457 1.00 40.31 108 GLU A N 1
ATOM 882 C CA . GLU A 1 108 ? 13.132 5.295 2.668 1.00 40.31 108 GLU A CA 1
ATOM 883 C C . GLU A 1 108 ? 11.751 5.036 3.274 1.00 40.31 108 GLU A C 1
ATOM 885 O O . GLU A 1 108 ? 10.998 5.967 3.568 1.00 40.31 108 GLU A O 1
ATOM 890 N N . LYS A 1 109 ? 11.386 3.756 3.388 1.00 37.34 109 LYS A N 1
ATOM 891 C CA . LYS A 1 109 ? 10.202 3.354 4.140 1.00 37.34 109 LYS A CA 1
ATOM 892 C C . LYS A 1 109 ? 10.432 3.761 5.598 1.00 37.34 109 LYS A C 1
ATOM 894 O O . LYS A 1 109 ? 11.377 3.266 6.212 1.00 37.34 109 LYS A O 1
ATOM 899 N N . GLY A 1 110 ? 9.613 4.692 6.088 1.00 37.31 110 GLY A N 1
ATOM 900 C CA . GLY A 1 110 ? 9.483 5.022 7.511 1.00 37.31 110 GLY A CA 1
ATOM 901 C C . GLY A 1 110 ? 8.689 3.974 8.274 1.00 37.31 110 GLY A C 1
ATOM 902 O O . GLY A 1 110 ? 7.908 3.240 7.624 1.00 37.31 110 GLY A O 1
#

Sequence (110 aa):
ELSKLTVQQDQLLSLMDEVKTLKFKLAEKDKKIMVLEQRVDELEQYTRRDDLVITGLETRHRTYARVTGDRNTTEDAPQEELQSLEQVLSFLHSKNIHIQINLSYPSEKG

Secondary structure (DSSP, 8-state):
-HHHHHHHHHHHHHHHHHHHHHHHHHHHHHHHHHHHHHHHHHHHHHHTTTPPP--------HHHHTTTS-TT--PPPPHHHHHHHHHHHHHHHHTT--------------